Protein AF-A0A7J6KJ19-F1 (afdb_monomer_lite)

Sequence (156 aa):
KGEDFQDKMDRCRTTCNDSPPVEGGPFIGSKDPRSFAEFSQLVRQHNMYLYGDAVTRYFFLLRNLSDSVHNSTIFGLQYGDAEDTPLMTSVSDFQNQLDKVWGYLSNEFAKSSGLFDHYKAIRQLRLVPDGDFDVHLSRFTTLIRAVQREKGSIDD

Organism: Perkinsus chesapeaki (NCBI:txid330153)

Foldseek 3Di:
DQVVQVVVLVVLLVVLLPDDAFPPAAQALDLALVSVVVNVVRLCPDPQCVVPQLSNSQSNNLRSHDPVLNVVLVCCVCPVPPDDPDDDRDSVSSNVVSVSSVVVSCVRRNPDLVLVVLVVQLVVQDDDVVRDPVVSVVSNVVSVVVNVVSVVVVVD

pLDDT: mean 82.85, std 13.32, range [37.19, 96.75]

Structure (mmCIF, N/CA/C/O backbone):
data_AF-A0A7J6KJ19-F1
#
_entry.id   AF-A0A7J6KJ19-F1
#
loop_
_atom_site.group_PDB
_atom_site.id
_atom_site.type_symbol
_atom_site.label_atom_id
_atom_site.label_alt_id
_atom_site.label_comp_id
_atom_site.label_asym_id
_atom_site.label_entity_id
_atom_site.label_seq_id
_atom_site.pdbx_PDB_ins_code
_atom_site.Cartn_x
_atom_site.Cartn_y
_atom_site.Cartn_z
_atom_site.occupancy
_atom_site.B_iso_or_equiv
_atom_site.auth_seq_id
_atom_site.auth_comp_id
_atom_site.auth_asym_id
_atom_site.auth_atom_id
_atom_site.pdbx_PDB_model_num
ATOM 1 N N . LYS A 1 1 ? -22.021 6.212 23.571 1.00 49.34 1 LYS A N 1
ATOM 2 C CA . LYS A 1 1 ? -21.717 6.433 22.130 1.00 49.34 1 LYS A CA 1
ATOM 3 C C . LYS A 1 1 ? -20.276 6.057 21.751 1.00 49.34 1 LYS A C 1
ATOM 5 O O . LYS A 1 1 ? -20.085 5.739 20.592 1.00 49.34 1 LYS A O 1
ATOM 10 N N . GLY A 1 2 ? -19.298 6.058 22.674 1.00 54.72 2 GLY A N 1
ATOM 11 C CA . GLY A 1 2 ? -17.926 5.586 22.395 1.00 54.72 2 GLY A CA 1
ATOM 12 C C . GLY A 1 2 ? -17.739 4.059 22.419 1.00 54.72 2 GLY A C 1
ATOM 13 O O . GLY A 1 2 ? -16.951 3.546 21.636 1.00 54.72 2 GLY A O 1
ATOM 14 N N . GLU A 1 3 ? -18.505 3.334 23.243 1.00 59.62 3 GLU A N 1
ATOM 15 C CA . GLU A 1 3 ? -18.418 1.861 23.359 1.00 59.62 3 GLU A CA 1
ATOM 16 C C . GLU A 1 3 ? -18.731 1.142 22.032 1.00 59.62 3 GLU A C 1
ATOM 18 O O . GLU A 1 3 ? -17.993 0.258 21.622 1.00 59.62 3 GLU A O 1
ATOM 23 N N . ASP A 1 4 ? -19.731 1.613 21.280 1.00 82.00 4 ASP A N 1
ATOM 24 C CA . ASP A 1 4 ? -20.141 1.013 19.998 1.00 82.00 4 ASP A CA 1
ATOM 25 C C . ASP A 1 4 ? -19.051 1.092 18.906 1.00 82.00 4 ASP A C 1
ATOM 27 O O . ASP A 1 4 ? -18.878 0.176 18.096 1.00 82.00 4 ASP A O 1
ATOM 31 N N . PHE A 1 5 ? -18.260 2.173 18.897 1.00 87.25 5 PHE A N 1
ATOM 32 C CA . PHE A 1 5 ? -17.170 2.325 17.933 1.00 87.25 5 PHE A CA 1
ATOM 33 C C . PHE A 1 5 ? -15.913 1.560 18.357 1.00 87.25 5 PHE A C 1
ATOM 35 O O . PHE A 1 5 ? -15.258 0.955 17.507 1.00 87.25 5 PHE A O 1
ATOM 42 N N . GLN A 1 6 ? -15.605 1.533 19.656 1.00 88.62 6 GLN A N 1
ATOM 43 C CA . GLN A 1 6 ? -14.514 0.719 20.191 1.00 88.62 6 GLN A CA 1
ATOM 44 C C . GLN A 1 6 ? -14.740 -0.767 19.888 1.00 88.62 6 GLN A C 1
ATOM 46 O O . GLN A 1 6 ? -13.870 -1.409 19.300 1.00 88.62 6 GLN A O 1
ATOM 51 N N . ASP A 1 7 ? -15.953 -1.270 20.128 1.00 90.44 7 ASP A N 1
ATOM 52 C CA . ASP A 1 7 ? -16.319 -2.648 19.803 1.00 90.44 7 ASP A CA 1
ATOM 53 C C . ASP A 1 7 ? -16.176 -2.943 18.304 1.00 90.44 7 ASP A C 1
ATOM 55 O O . ASP A 1 7 ? -15.755 -4.029 17.899 1.00 90.44 7 ASP A O 1
ATOM 59 N N . LYS A 1 8 ? -16.512 -1.975 17.441 1.00 89.50 8 LYS A N 1
ATOM 60 C CA . LYS A 1 8 ? -16.288 -2.102 15.997 1.00 89.50 8 LYS A CA 1
ATOM 61 C C . LYS A 1 8 ? -14.801 -2.218 15.666 1.00 89.50 8 LYS A C 1
ATOM 63 O O . LYS A 1 8 ? -14.444 -3.080 14.861 1.00 89.50 8 LYS A O 1
ATOM 68 N N . MET A 1 9 ? -13.954 -1.371 16.247 1.00 92.00 9 MET A N 1
ATOM 69 C CA . MET A 1 9 ? -12.508 -1.422 16.022 1.00 92.00 9 MET A CA 1
ATOM 70 C C . MET A 1 9 ? -11.927 -2.768 16.448 1.00 92.00 9 MET A C 1
ATOM 72 O O . MET A 1 9 ? -11.163 -3.364 15.689 1.00 92.00 9 MET A O 1
ATOM 76 N N . ASP A 1 10 ? -12.331 -3.269 17.613 1.00 92.19 10 ASP A N 1
ATOM 77 C CA . ASP A 1 10 ? -11.837 -4.536 18.146 1.00 92.19 10 ASP A CA 1
ATOM 78 C C . ASP A 1 10 ? -12.293 -5.719 17.283 1.00 92.19 10 ASP A C 1
ATOM 80 O O . ASP A 1 10 ? -11.474 -6.563 16.916 1.00 92.19 10 ASP A O 1
ATOM 84 N N . ARG A 1 11 ? -13.553 -5.729 16.819 1.00 92.56 11 ARG A N 1
ATOM 85 C CA . ARG A 1 11 ? -14.033 -6.732 15.849 1.00 92.56 11 ARG A CA 1
ATOM 86 C C . ARG A 1 11 ? -13.250 -6.704 14.538 1.00 92.56 11 ARG A C 1
ATOM 88 O O . ARG A 1 11 ? -12.879 -7.765 14.035 1.00 92.56 11 ARG A O 1
ATOM 95 N N . CYS A 1 12 ? -12.996 -5.518 13.981 1.00 93.38 12 CYS A N 1
ATOM 96 C CA . CYS A 1 12 ? -12.225 -5.386 12.740 1.00 93.38 12 CYS A CA 1
ATOM 97 C C . CYS A 1 12 ? -10.792 -5.888 12.936 1.00 93.38 12 CYS A C 1
ATOM 99 O O . CYS A 1 12 ? -10.285 -6.632 12.103 1.00 93.38 12 CYS A O 1
ATOM 101 N N . ARG A 1 13 ? -10.158 -5.537 14.059 1.00 93.44 13 ARG A N 1
ATOM 102 C CA . ARG A 1 13 ? -8.801 -5.972 14.394 1.00 93.44 13 ARG A CA 1
ATOM 103 C C . ARG A 1 13 ? -8.703 -7.490 14.515 1.00 93.44 13 ARG A C 1
ATOM 105 O O . ARG A 1 13 ? -7.820 -8.078 13.899 1.00 93.44 13 ARG A O 1
ATOM 112 N N . THR A 1 14 ? -9.617 -8.118 15.253 1.00 94.88 14 THR A N 1
ATOM 113 C CA . THR A 1 14 ? -9.666 -9.581 15.389 1.00 94.88 14 THR A CA 1
ATOM 114 C C . THR A 1 14 ? -9.878 -10.248 14.035 1.00 94.88 14 THR A C 1
ATOM 116 O O . THR A 1 14 ? -9.085 -11.095 13.642 1.00 94.88 14 THR A O 1
ATOM 119 N N . THR A 1 15 ? -10.863 -9.781 13.260 1.00 94.06 15 THR A N 1
ATOM 120 C CA . THR A 1 15 ? -11.144 -10.320 11.918 1.00 94.06 15 THR A CA 1
ATOM 121 C C . THR A 1 15 ? -9.921 -10.224 11.001 1.00 94.06 15 THR A C 1
ATOM 123 O O . THR A 1 15 ? -9.592 -11.177 10.298 1.00 94.06 15 THR A O 1
ATOM 126 N N . CYS A 1 16 ? -9.206 -9.095 11.027 1.00 93.56 16 CYS A N 1
ATOM 127 C CA . CYS A 1 16 ? -7.998 -8.919 10.227 1.00 93.56 16 CYS A CA 1
ATOM 128 C C . CYS A 1 16 ? -6.842 -9.818 10.684 1.00 93.56 16 CYS A C 1
ATOM 130 O O . CYS A 1 16 ? -6.080 -10.285 9.840 1.00 93.56 16 CYS A O 1
ATOM 132 N N . ASN A 1 17 ? -6.708 -10.074 11.987 1.00 90.81 17 ASN A N 1
ATOM 133 C CA . ASN A 1 17 ? -5.675 -10.956 12.533 1.00 90.81 17 ASN A CA 1
ATOM 134 C C . ASN A 1 17 ? -5.915 -12.434 12.195 1.00 90.81 17 ASN A C 1
ATOM 136 O O . ASN A 1 17 ? -4.940 -13.150 11.941 1.00 90.81 17 ASN A O 1
ATOM 140 N N . ASP A 1 18 ? -7.183 -12.851 12.165 1.00 92.69 18 ASP A N 1
ATOM 141 C CA . ASP A 1 18 ? -7.613 -14.220 11.853 1.00 92.69 18 ASP A CA 1
ATOM 142 C C . ASP A 1 18 ? -7.634 -14.508 10.343 1.00 92.69 18 ASP A C 1
ATOM 144 O O . ASP A 1 18 ? -7.607 -15.665 9.919 1.00 92.69 18 ASP A O 1
ATOM 148 N N . SER A 1 19 ? -7.667 -13.465 9.511 1.00 89.19 19 SER A N 1
ATOM 149 C CA . SER A 1 19 ? -7.555 -13.604 8.061 1.00 89.19 19 SER A CA 1
ATOM 150 C C . SER A 1 19 ? -6.185 -14.149 7.654 1.00 89.19 19 SER A C 1
ATOM 152 O O . SER A 1 19 ? -5.165 -13.748 8.229 1.00 89.19 19 SER A O 1
ATOM 154 N N . PRO A 1 20 ? -6.117 -14.971 6.588 1.00 89.00 20 PRO A N 1
ATOM 155 C CA . PRO A 1 20 ? -4.843 -15.267 5.953 1.00 89.00 20 PRO A CA 1
ATOM 156 C C . PRO A 1 20 ? -4.157 -13.966 5.502 1.00 89.00 20 PRO A C 1
ATOM 158 O O . PRO A 1 20 ? -4.847 -13.008 5.119 1.00 89.00 20 PRO A O 1
ATOM 161 N N . PRO A 1 21 ? -2.814 -13.914 5.554 1.00 88.69 21 PRO A N 1
ATOM 162 C CA . PRO A 1 21 ? -2.070 -12.815 4.963 1.00 88.69 21 PRO A CA 1
ATOM 163 C C . PRO A 1 21 ? -2.258 -12.811 3.443 1.00 88.69 21 PRO A C 1
ATOM 165 O O . PRO A 1 21 ? -2.667 -13.810 2.843 1.00 88.69 21 PRO A O 1
ATOM 168 N N . VAL A 1 22 ? -1.922 -11.687 2.815 1.00 92.44 22 VAL A N 1
ATOM 169 C CA . VAL A 1 22 ? -1.811 -11.623 1.356 1.00 92.44 22 VAL A CA 1
ATOM 170 C C . VAL A 1 22 ? -0.786 -12.639 0.846 1.00 92.44 22 VAL A C 1
ATOM 172 O O . VAL A 1 22 ? 0.104 -13.081 1.579 1.00 92.44 22 VAL A O 1
ATOM 175 N N . GLU A 1 23 ? -0.923 -13.021 -0.422 1.00 89.56 23 GLU A N 1
ATOM 176 C CA . GLU A 1 23 ? 0.029 -13.912 -1.085 1.00 89.56 23 GLU A CA 1
ATOM 177 C C . GLU A 1 23 ? 1.470 -13.391 -0.925 1.00 89.56 23 GLU A C 1
ATOM 179 O O . GLU A 1 23 ? 1.713 -12.187 -0.943 1.00 89.56 23 GLU A O 1
ATOM 184 N N . GLY A 1 24 ? 2.429 -14.288 -0.687 1.00 84.88 24 GLY A N 1
ATOM 185 C CA . GLY A 1 24 ? 3.815 -13.904 -0.384 1.00 84.88 24 GLY A CA 1
ATOM 186 C C . GLY A 1 24 ? 4.073 -13.473 1.068 1.00 84.88 24 GLY A C 1
ATOM 187 O O . GLY A 1 24 ? 5.233 -13.339 1.454 1.00 84.88 24 GLY A O 1
ATOM 188 N N . GLY A 1 25 ? 3.033 -13.346 1.899 1.00 90.06 25 GLY A N 1
ATOM 189 C CA . GLY A 1 25 ? 3.154 -13.039 3.324 1.00 90.06 25 GLY A CA 1
ATOM 190 C C . GLY A 1 25 ? 3.359 -11.547 3.627 1.00 90.06 25 GLY A C 1
ATOM 191 O O . GLY A 1 25 ? 3.155 -10.695 2.762 1.00 90.06 25 GLY A O 1
ATOM 192 N N . PRO A 1 26 ? 3.724 -11.203 4.878 1.00 92.31 26 PRO A N 1
ATOM 193 C CA . PRO A 1 26 ? 3.901 -9.815 5.287 1.00 92.31 26 PRO A CA 1
ATOM 194 C C . PRO A 1 26 ? 5.024 -9.108 4.520 1.00 92.31 26 PRO A C 1
ATOM 196 O O . PRO A 1 26 ? 6.093 -9.673 4.289 1.00 92.31 26 PRO A O 1
ATOM 199 N N . PHE A 1 27 ? 4.824 -7.833 4.192 1.00 94.38 27 PHE A N 1
ATOM 200 C CA . PHE A 1 27 ? 5.834 -7.020 3.530 1.00 94.38 27 PHE A CA 1
ATOM 201 C C . PHE A 1 27 ? 7.017 -6.731 4.456 1.00 94.38 27 PHE A C 1
ATOM 203 O O . PHE A 1 27 ? 6.885 -6.122 5.523 1.00 94.38 27 PHE A O 1
ATOM 210 N N . ILE A 1 28 ? 8.202 -7.147 4.017 1.00 90.75 28 ILE A N 1
ATOM 211 C CA . ILE A 1 28 ? 9.444 -7.065 4.795 1.00 90.75 28 ILE A CA 1
ATOM 212 C C . ILE A 1 28 ? 10.224 -5.758 4.601 1.00 90.75 28 ILE A C 1
ATOM 214 O O . ILE A 1 28 ? 11.304 -5.617 5.163 1.00 90.75 28 ILE A O 1
ATOM 218 N N . GLY A 1 29 ? 9.718 -4.805 3.808 1.00 83.12 29 GLY A N 1
ATOM 219 C CA . GLY A 1 29 ? 10.405 -3.521 3.614 1.00 83.12 29 GLY A CA 1
ATOM 220 C C . GLY A 1 29 ? 11.609 -3.632 2.685 1.00 83.12 29 GLY A C 1
ATOM 221 O O . GLY A 1 29 ? 12.651 -3.026 2.931 1.00 83.12 29 GLY A O 1
ATOM 222 N N . SER A 1 30 ? 11.488 -4.447 1.633 1.00 77.38 30 SER A N 1
ATOM 223 C CA . SER A 1 30 ? 12.536 -4.574 0.621 1.00 77.38 30 SER A CA 1
ATOM 224 C C . SER A 1 30 ? 12.855 -3.210 0.008 1.00 77.38 30 SER A C 1
ATOM 226 O O . SER A 1 30 ? 11.953 -2.436 -0.306 1.00 77.38 30 SER A O 1
ATOM 228 N N . LYS A 1 31 ? 14.145 -2.945 -0.229 1.00 70.44 31 LYS A N 1
ATOM 229 C CA . LYS A 1 31 ? 14.600 -1.774 -1.000 1.00 70.44 31 LYS A CA 1
ATOM 230 C C . LYS A 1 31 ? 14.268 -1.880 -2.491 1.00 70.44 31 LYS A C 1
ATOM 232 O O . LYS A 1 31 ? 14.564 -0.958 -3.239 1.00 70.44 31 LYS A O 1
ATOM 237 N N . ASP A 1 32 ? 13.712 -3.009 -2.928 1.00 75.44 32 ASP A N 1
ATOM 238 C CA . ASP A 1 32 ? 13.212 -3.195 -4.283 1.00 75.44 32 ASP A CA 1
ATOM 239 C C . ASP A 1 32 ? 11.814 -2.569 -4.434 1.00 75.44 32 ASP A C 1
ATOM 241 O O . ASP A 1 32 ? 10.846 -3.119 -3.893 1.00 75.44 32 ASP A O 1
ATOM 245 N N . PRO A 1 33 ? 11.658 -1.493 -5.231 1.00 73.06 33 PRO A N 1
ATOM 246 C CA . PRO A 1 33 ? 10.361 -0.850 -5.438 1.00 73.06 33 PRO A CA 1
ATOM 247 C C . PRO A 1 33 ? 9.309 -1.790 -6.044 1.00 73.06 33 PRO A C 1
ATOM 249 O O . PRO A 1 33 ? 8.107 -1.585 -5.868 1.00 73.06 33 PRO A O 1
ATOM 252 N N . ARG A 1 34 ? 9.740 -2.860 -6.732 1.00 73.44 34 ARG A N 1
ATOM 253 C CA . ARG A 1 34 ? 8.844 -3.888 -7.286 1.00 73.44 34 ARG A CA 1
ATOM 254 C C . AR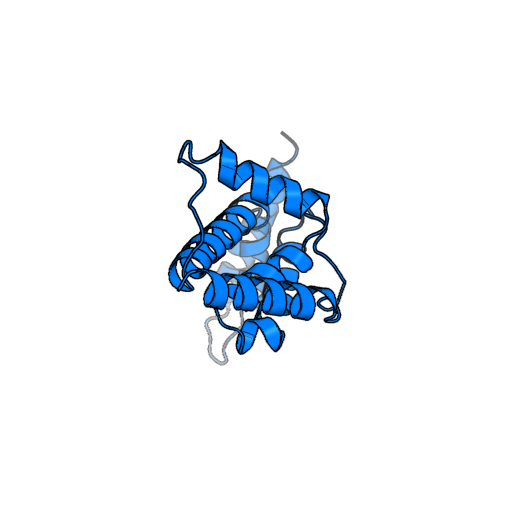G A 1 34 ? 8.140 -4.669 -6.190 1.00 73.44 34 ARG A C 1
ATOM 256 O O . ARG A 1 34 ? 6.953 -4.943 -6.318 1.00 73.44 34 ARG A O 1
ATOM 263 N N . SER A 1 35 ? 8.859 -4.981 -5.115 1.00 84.94 35 SER A N 1
ATOM 264 C CA . SER A 1 35 ? 8.309 -5.719 -3.980 1.00 84.94 35 SER A CA 1
ATOM 265 C C . SER A 1 35 ? 7.203 -4.914 -3.300 1.00 84.94 35 SER A C 1
ATOM 267 O O . SER A 1 35 ? 6.163 -5.472 -2.957 1.00 84.94 35 SER A O 1
ATOM 269 N N . PHE A 1 36 ? 7.370 -3.591 -3.188 1.00 88.94 36 PHE A N 1
ATOM 270 C CA . PHE A 1 36 ? 6.322 -2.727 -2.654 1.00 88.94 36 PHE A CA 1
ATOM 271 C C . PHE A 1 36 ? 5.129 -2.574 -3.609 1.00 88.94 36 PHE A C 1
ATOM 273 O O . PHE A 1 36 ? 3.981 -2.576 -3.163 1.00 88.94 36 PHE A O 1
ATOM 280 N N . ALA A 1 37 ? 5.371 -2.471 -4.919 1.00 86.44 37 ALA A N 1
ATOM 281 C CA . ALA A 1 37 ? 4.301 -2.390 -5.914 1.00 86.44 37 ALA A CA 1
ATOM 282 C C . ALA A 1 37 ? 3.448 -3.671 -5.956 1.00 86.44 37 ALA A C 1
ATOM 284 O O . ALA A 1 37 ? 2.218 -3.593 -5.971 1.00 86.44 37 ALA A O 1
ATOM 285 N N . GLU A 1 38 ? 4.093 -4.837 -5.932 1.00 89.94 38 GLU A N 1
ATOM 286 C CA . GLU A 1 38 ? 3.433 -6.143 -5.882 1.00 89.94 38 GLU A CA 1
ATOM 287 C C . GLU A 1 38 ? 2.629 -6.305 -4.591 1.00 89.94 38 GLU A C 1
ATOM 289 O O . GLU A 1 38 ? 1.426 -6.559 -4.645 1.00 89.94 38 GLU A O 1
ATOM 294 N N . PHE A 1 39 ? 3.247 -6.030 -3.440 1.00 94.25 39 PHE A N 1
ATOM 295 C CA . PHE A 1 39 ? 2.557 -6.005 -2.152 1.00 94.25 39 PHE A CA 1
ATOM 296 C C . PHE A 1 39 ? 1.324 -5.089 -2.172 1.00 94.25 39 PHE A C 1
ATOM 298 O O . PHE A 1 39 ? 0.230 -5.493 -1.776 1.00 94.25 39 PHE A O 1
ATOM 305 N N . SER A 1 40 ? 1.479 -3.863 -2.679 1.00 92.94 40 SER A N 1
ATOM 306 C CA . SER A 1 40 ? 0.395 -2.881 -2.751 1.00 92.94 40 SER A CA 1
ATOM 307 C C . SER A 1 40 ? -0.775 -3.383 -3.593 1.00 92.94 40 SER A C 1
ATOM 309 O O . SER A 1 40 ? -1.935 -3.168 -3.235 1.00 92.94 40 SER A O 1
ATOM 311 N N . GLN A 1 41 ? -0.485 -4.056 -4.709 1.00 93.50 41 GLN A N 1
ATOM 312 C CA . GLN A 1 41 ? -1.503 -4.665 -5.557 1.00 93.50 41 GLN A CA 1
ATOM 313 C C . GLN A 1 41 ? -2.216 -5.812 -4.829 1.00 93.50 41 GLN A C 1
ATOM 315 O O . GLN A 1 41 ? -3.447 -5.839 -4.818 1.00 93.50 41 GLN A O 1
ATOM 320 N N . LEU A 1 42 ? -1.464 -6.713 -4.193 1.00 94.56 42 LEU A N 1
ATOM 321 C CA . LEU A 1 42 ? -2.009 -7.863 -3.471 1.00 94.56 42 LEU A CA 1
ATOM 322 C C . LEU A 1 42 ? -2.917 -7.434 -2.313 1.00 94.56 42 LEU A C 1
ATOM 324 O O . LEU 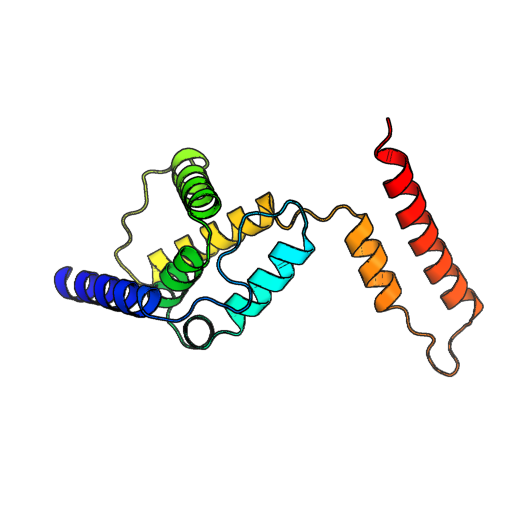A 1 42 ? -4.029 -7.945 -2.177 1.00 94.56 42 LEU A O 1
ATOM 328 N N . VAL A 1 43 ? -2.507 -6.427 -1.536 1.00 95.94 43 VAL A N 1
ATOM 329 C CA . VAL A 1 43 ? -3.349 -5.841 -0.482 1.00 95.94 43 VAL A CA 1
ATOM 330 C C . VAL A 1 43 ? -4.635 -5.273 -1.069 1.00 95.94 43 VAL A C 1
ATOM 332 O O . VAL A 1 43 ? -5.714 -5.595 -0.579 1.00 95.94 43 VAL A O 1
ATOM 335 N N . ARG A 1 44 ? -4.552 -4.467 -2.135 1.00 93.81 44 ARG A N 1
ATOM 336 C CA . ARG A 1 44 ? -5.721 -3.785 -2.720 1.00 93.81 44 ARG A CA 1
ATOM 337 C C . ARG A 1 44 ? -6.709 -4.728 -3.409 1.00 93.81 44 ARG A C 1
ATOM 339 O O . ARG A 1 44 ? -7.878 -4.372 -3.532 1.00 93.81 44 ARG A O 1
ATOM 346 N N . GLN A 1 45 ? -6.255 -5.898 -3.852 1.00 93.81 45 GLN A N 1
ATOM 347 C CA . GLN A 1 45 ? -7.093 -6.920 -4.485 1.00 93.81 45 GLN A CA 1
ATOM 348 C C . GLN A 1 45 ? -7.744 -7.873 -3.475 1.00 93.81 45 GLN A C 1
ATOM 350 O O . GLN A 1 45 ? -8.702 -8.561 -3.821 1.00 93.81 45 GLN A O 1
ATOM 355 N N . HIS A 1 46 ? -7.273 -7.903 -2.227 1.00 94.81 46 HIS A N 1
ATOM 356 C CA . HIS A 1 46 ? -7.847 -8.764 -1.201 1.00 94.81 46 HIS A CA 1
ATOM 357 C C . HIS A 1 46 ? -9.255 -8.303 -0.792 1.00 94.81 46 HIS A C 1
ATOM 359 O O . HIS A 1 46 ? -9.492 -7.113 -0.578 1.00 94.81 46 HIS A O 1
ATOM 365 N N . ASN A 1 47 ? -10.183 -9.248 -0.598 1.00 93.69 47 ASN A N 1
ATOM 366 C CA . ASN A 1 47 ? -11.592 -8.957 -0.291 1.00 93.69 47 ASN A CA 1
ATOM 367 C C . ASN A 1 47 ? -11.769 -8.050 0.936 1.00 93.69 47 ASN A C 1
ATOM 369 O O . ASN A 1 47 ? -12.608 -7.149 0.914 1.00 93.69 47 ASN A O 1
ATOM 373 N N . MET A 1 48 ? -10.960 -8.247 1.985 1.00 93.19 48 MET A N 1
ATOM 374 C CA . MET A 1 48 ? -11.026 -7.398 3.182 1.00 93.19 48 MET A CA 1
ATOM 375 C C . MET A 1 48 ? -10.624 -5.950 2.910 1.00 93.19 48 MET A C 1
ATOM 377 O O . MET A 1 48 ? -11.148 -5.046 3.550 1.00 93.19 48 MET A O 1
ATOM 381 N N . TYR A 1 49 ? -9.732 -5.709 1.949 1.00 94.94 49 TYR A N 1
ATOM 382 C CA . TYR A 1 49 ? -9.381 -4.351 1.558 1.00 94.94 49 TYR A CA 1
ATOM 383 C C . TYR A 1 49 ? -10.406 -3.774 0.574 1.00 94.94 49 TYR A C 1
ATOM 385 O O . TYR A 1 49 ? -10.850 -2.638 0.732 1.00 94.94 49 TYR A O 1
ATOM 393 N N . LEU A 1 50 ? -10.814 -4.560 -0.427 1.00 93.00 50 LEU A N 1
ATOM 394 C CA . LEU A 1 50 ? -11.716 -4.124 -1.491 1.00 93.00 50 LEU A CA 1
ATOM 395 C C . LEU A 1 50 ? -13.090 -3.713 -0.938 1.00 93.00 50 LEU A C 1
ATOM 397 O O . LEU A 1 50 ? -13.571 -2.614 -1.224 1.00 93.00 50 LEU A O 1
ATOM 401 N N . TYR A 1 51 ? -13.680 -4.561 -0.093 1.00 92.81 51 TYR A N 1
ATOM 402 C CA . TYR A 1 51 ? -15.033 -4.373 0.440 1.00 92.81 51 TYR A CA 1
ATOM 403 C C . TYR A 1 51 ? -15.069 -3.842 1.878 1.00 92.81 51 TYR A C 1
ATOM 405 O O . TYR A 1 51 ? -16.129 -3.424 2.340 1.00 92.81 51 TYR A O 1
ATOM 413 N N . GLY A 1 52 ? -13.936 -3.848 2.586 1.00 93.56 52 GLY A N 1
ATOM 414 C CA . GLY A 1 52 ? -13.847 -3.312 3.942 1.00 93.56 52 GLY A CA 1
ATOM 415 C C . GLY A 1 52 ? -14.000 -1.795 3.979 1.00 93.56 52 GLY A C 1
ATOM 416 O O . GLY A 1 52 ? -13.659 -1.089 3.028 1.00 93.56 52 GLY A O 1
ATOM 417 N N . ASP A 1 53 ? -14.491 -1.281 5.101 1.00 95.06 53 ASP A N 1
ATOM 418 C CA . ASP A 1 53 ? -14.445 0.150 5.386 1.00 95.06 53 ASP A CA 1
ATOM 419 C C . ASP A 1 53 ? -13.026 0.597 5.782 1.00 95.06 53 A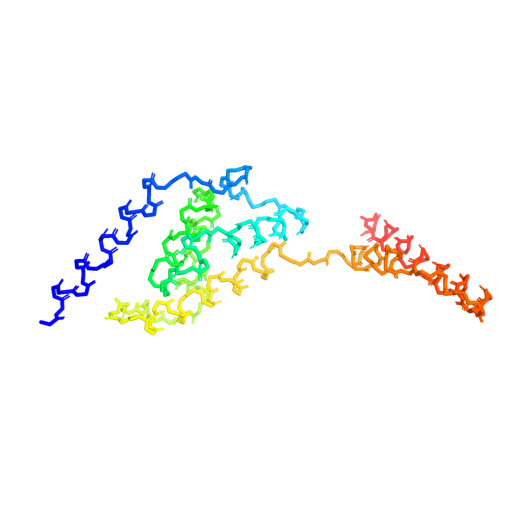SP A C 1
ATOM 421 O O . ASP A 1 53 ? -12.098 -0.210 5.864 1.00 95.06 53 ASP A O 1
ATOM 425 N N . ALA A 1 54 ? -12.833 1.895 6.028 1.00 95.12 54 ALA A N 1
ATOM 426 C CA . ALA A 1 54 ? -11.514 2.435 6.364 1.00 95.12 54 ALA A CA 1
ATOM 427 C C . ALA A 1 54 ? -10.892 1.783 7.613 1.00 95.12 54 ALA A C 1
ATOM 429 O O . ALA A 1 54 ? -9.685 1.554 7.641 1.00 95.12 54 ALA A O 1
ATOM 430 N N . VAL A 1 55 ? -11.709 1.418 8.610 1.00 94.94 55 VAL A N 1
ATOM 431 C CA . VAL A 1 55 ? -11.251 0.723 9.825 1.00 94.94 55 VAL A CA 1
ATOM 432 C C . VAL A 1 55 ? -10.685 -0.651 9.468 1.00 94.94 55 VAL A C 1
ATOM 434 O O . VAL A 1 55 ? -9.566 -0.992 9.853 1.00 94.94 55 VAL A O 1
ATOM 437 N N . THR A 1 56 ? -11.432 -1.421 8.676 1.00 95.81 56 THR A N 1
ATOM 438 C CA . THR A 1 56 ? -11.017 -2.751 8.210 1.00 95.81 56 THR A CA 1
ATOM 439 C C . THR A 1 56 ? -9.754 -2.667 7.353 1.00 95.81 56 THR A C 1
ATOM 441 O O . THR A 1 56 ? -8.784 -3.381 7.603 1.00 95.81 56 THR A O 1
ATOM 444 N N . ARG A 1 57 ? -9.731 -1.752 6.373 1.00 96.62 57 ARG A N 1
ATOM 445 C CA . ARG A 1 57 ? -8.592 -1.529 5.466 1.00 96.62 57 ARG A CA 1
ATOM 446 C C . ARG A 1 57 ? -7.320 -1.153 6.216 1.00 96.62 57 ARG A C 1
ATOM 448 O O . ARG A 1 57 ? -6.256 -1.667 5.884 1.00 96.62 57 ARG A O 1
ATOM 455 N N . TYR A 1 58 ? -7.438 -0.294 7.226 1.00 95.56 58 TYR A N 1
ATOM 456 C CA . TYR A 1 58 ? -6.327 0.119 8.076 1.00 95.56 58 TYR A CA 1
ATOM 457 C C . TYR A 1 58 ? -5.716 -1.062 8.830 1.00 95.56 58 TYR A C 1
ATOM 459 O O . TYR A 1 58 ? -4.527 -1.337 8.668 1.00 95.56 58 TYR A O 1
ATOM 467 N N . PHE A 1 59 ? -6.520 -1.813 9.590 1.00 95.31 59 PHE A N 1
ATOM 468 C CA . PHE A 1 59 ? -6.001 -2.968 10.328 1.00 95.31 59 PHE A CA 1
ATOM 469 C C . PHE A 1 59 ? -5.476 -4.060 9.396 1.00 95.31 59 PHE A C 1
ATOM 471 O O . PHE A 1 59 ? -4.456 -4.676 9.696 1.00 95.31 59 PHE A O 1
ATOM 478 N N . PHE A 1 60 ? -6.129 -4.278 8.252 1.00 96.75 60 PHE A N 1
ATOM 479 C CA . PHE A 1 60 ? -5.661 -5.256 7.279 1.00 96.75 60 PHE A CA 1
ATOM 480 C C . PHE A 1 60 ? -4.310 -4.870 6.674 1.00 96.75 60 PHE A C 1
ATOM 482 O O . PHE A 1 60 ? -3.427 -5.719 6.582 1.00 96.75 60 PHE A O 1
ATOM 489 N N . LEU A 1 61 ? -4.117 -3.603 6.294 1.00 96.19 61 LEU A N 1
ATOM 490 C CA . LEU A 1 61 ? -2.834 -3.132 5.777 1.00 96.19 61 LEU A CA 1
ATOM 491 C C . LEU A 1 61 ? -1.724 -3.336 6.809 1.00 96.19 61 LEU A C 1
ATOM 493 O O . LEU A 1 61 ? -0.720 -3.962 6.485 1.00 96.19 61 LEU A O 1
ATOM 497 N N . LEU A 1 62 ? -1.925 -2.872 8.048 1.00 94.19 62 LEU A N 1
ATOM 498 C CA . LEU A 1 62 ? -0.913 -2.981 9.103 1.00 94.19 62 LEU A CA 1
ATOM 499 C C . LEU A 1 62 ? -0.567 -4.433 9.443 1.00 94.19 62 LEU A C 1
ATOM 501 O O . LEU A 1 62 ? 0.605 -4.755 9.611 1.00 94.19 62 LEU A O 1
ATOM 505 N N . ARG A 1 63 ? -1.563 -5.326 9.479 1.00 93.88 63 ARG A N 1
ATOM 506 C CA . ARG A 1 63 ? -1.357 -6.767 9.692 1.00 93.88 63 ARG A CA 1
ATOM 507 C C . ARG A 1 63 ? -0.466 -7.404 8.624 1.00 93.88 63 ARG A C 1
ATOM 509 O O . ARG A 1 63 ? 0.232 -8.371 8.913 1.00 93.88 63 ARG A O 1
ATOM 516 N N . ASN A 1 64 ? -0.504 -6.893 7.396 1.00 96.31 64 ASN A N 1
ATOM 517 C CA . ASN A 1 64 ? 0.310 -7.405 6.297 1.00 96.31 64 ASN A CA 1
ATOM 518 C C . ASN A 1 64 ? 1.675 -6.709 6.186 1.00 96.31 64 ASN A C 1
ATOM 520 O O . ASN A 1 64 ? 2.378 -6.906 5.199 1.00 96.31 64 ASN A O 1
ATOM 524 N N . LEU A 1 65 ? 2.083 -5.928 7.184 1.00 95.12 65 LEU A N 1
ATOM 525 C CA . LEU A 1 65 ? 3.454 -5.450 7.323 1.00 95.12 65 LEU A CA 1
ATOM 526 C C . LEU A 1 65 ? 4.214 -6.380 8.273 1.00 95.12 65 LEU A C 1
ATOM 528 O O . LEU A 1 65 ? 3.660 -6.881 9.248 1.00 95.12 65 LEU A O 1
ATOM 532 N N . SER A 1 66 ? 5.499 -6.605 8.006 1.00 93.50 66 SER A N 1
ATOM 533 C CA . SER A 1 66 ? 6.387 -7.202 9.009 1.00 93.50 66 SER A CA 1
ATOM 534 C C . SER A 1 66 ? 6.493 -6.294 10.238 1.00 93.50 66 SER A C 1
ATOM 536 O O . SER A 1 66 ? 6.361 -5.076 10.114 1.00 93.50 66 SER A O 1
ATOM 538 N N . ASP A 1 67 ? 6.809 -6.858 11.406 1.00 89.94 67 ASP A N 1
ATOM 539 C CA . ASP A 1 67 ? 6.935 -6.086 12.652 1.00 89.94 67 ASP A CA 1
ATOM 540 C C . ASP A 1 67 ? 7.899 -4.900 12.512 1.00 89.94 67 ASP A C 1
ATOM 542 O O . ASP A 1 67 ? 7.635 -3.811 13.017 1.00 89.94 67 ASP A O 1
ATOM 546 N N . SER A 1 68 ? 8.998 -5.080 11.771 1.00 88.12 68 SER A N 1
ATOM 547 C CA . SER A 1 68 ? 9.962 -4.008 11.508 1.00 88.12 68 SER A CA 1
ATOM 548 C C . SER A 1 68 ? 9.347 -2.863 10.698 1.00 88.12 68 SER A C 1
ATOM 550 O O . SER A 1 68 ? 9.459 -1.704 11.102 1.00 88.12 68 SER A O 1
ATOM 552 N N . VAL A 1 69 ? 8.662 -3.169 9.592 1.00 90.12 69 VAL A N 1
ATOM 553 C CA . VAL A 1 69 ? 8.026 -2.151 8.740 1.00 90.12 69 VAL A CA 1
ATOM 554 C C . VAL A 1 69 ? 6.848 -1.500 9.452 1.00 90.12 69 VAL A C 1
ATOM 556 O O . VAL A 1 69 ? 6.684 -0.284 9.370 1.00 90.12 69 VAL A O 1
ATOM 559 N N . HIS A 1 70 ? 6.052 -2.283 10.178 1.00 90.88 70 HIS A N 1
ATOM 560 C CA . HIS A 1 70 ? 4.946 -1.789 10.986 1.00 90.88 70 HIS A CA 1
ATOM 561 C C . HIS A 1 70 ? 5.445 -0.774 12.017 1.00 90.88 70 HIS A C 1
ATOM 563 O O . HIS A 1 70 ? 4.996 0.371 12.007 1.00 90.88 70 HIS A O 1
ATOM 569 N N . ASN A 1 71 ? 6.429 -1.151 12.838 1.00 84.94 71 ASN A N 1
ATOM 570 C CA . ASN A 1 71 ? 6.987 -0.269 13.861 1.00 84.94 71 ASN A CA 1
ATOM 571 C C . ASN A 1 71 ? 7.615 0.988 13.248 1.00 84.94 71 ASN A C 1
ATOM 573 O O . ASN A 1 71 ? 7.377 2.081 13.754 1.00 84.94 71 ASN A O 1
ATOM 577 N N . SER A 1 72 ? 8.352 0.861 12.136 1.00 84.75 72 SER A N 1
ATOM 578 C CA . SER A 1 72 ? 8.912 2.018 11.418 1.00 84.75 72 SER A CA 1
ATOM 579 C C . SER A 1 72 ? 7.823 2.958 10.906 1.00 84.75 72 SER A C 1
ATOM 581 O O . SER A 1 72 ? 7.953 4.172 11.017 1.00 84.75 72 SER A O 1
ATOM 583 N N . THR A 1 73 ? 6.730 2.404 10.380 1.00 87.06 73 THR A N 1
ATOM 584 C CA . THR A 1 73 ? 5.600 3.177 9.853 1.00 87.06 73 THR A CA 1
ATOM 585 C C . THR A 1 73 ? 4.878 3.928 10.963 1.00 87.06 73 THR A C 1
ATOM 587 O O . THR A 1 73 ? 4.659 5.129 10.847 1.00 87.06 73 THR A O 1
ATOM 590 N N . ILE A 1 74 ? 4.544 3.253 12.066 1.00 84.81 74 ILE A N 1
ATOM 591 C CA . ILE A 1 74 ? 3.886 3.898 13.207 1.00 84.81 74 ILE A CA 1
ATOM 592 C C . ILE A 1 74 ? 4.795 4.960 13.826 1.00 84.81 74 ILE A C 1
ATOM 594 O O . ILE A 1 74 ? 4.343 6.078 14.063 1.00 84.81 74 ILE A O 1
ATOM 598 N N . PHE A 1 75 ? 6.080 4.650 14.019 1.00 80.62 75 PHE A N 1
ATOM 599 C CA . PHE A 1 75 ? 7.051 5.603 14.549 1.00 80.62 75 PHE A CA 1
ATOM 600 C C . PHE A 1 75 ? 7.213 6.822 13.630 1.00 80.62 75 PHE A C 1
ATOM 602 O O . PHE A 1 75 ? 7.147 7.958 14.093 1.00 80.62 75 PHE A O 1
ATOM 609 N N . GLY A 1 76 ? 7.365 6.604 12.321 1.00 75.88 76 GLY A N 1
ATOM 610 C CA . GLY A 1 76 ? 7.484 7.675 11.333 1.00 75.88 76 GLY A CA 1
ATOM 611 C C . GLY A 1 76 ? 6.265 8.597 11.308 1.00 75.88 76 GLY A C 1
ATOM 612 O O . GLY A 1 76 ? 6.422 9.809 11.208 1.00 75.88 76 GLY A O 1
ATOM 613 N N . LEU A 1 77 ? 5.062 8.045 11.479 1.00 77.81 77 LEU A N 1
ATOM 614 C CA . LEU A 1 77 ? 3.825 8.826 11.543 1.00 77.81 77 LEU A CA 1
ATOM 615 C C . LEU A 1 77 ? 3.635 9.569 12.873 1.00 77.81 77 LEU A C 1
ATOM 617 O O . LEU A 1 77 ? 3.073 10.657 12.874 1.00 77.81 77 LEU A O 1
ATOM 621 N N . GLN A 1 78 ? 4.083 9.003 13.997 1.00 70.00 78 GLN A N 1
ATOM 622 C CA . GLN A 1 78 ? 3.942 9.622 15.322 1.00 70.00 78 GLN A CA 1
ATOM 623 C C . GLN A 1 78 ? 4.969 10.730 15.579 1.00 70.00 78 GLN A C 1
ATOM 625 O O . GLN A 1 78 ? 4.652 11.713 16.240 1.00 70.00 78 GLN A O 1
ATOM 630 N N . TYR A 1 79 ? 6.194 10.578 15.070 1.00 62.56 79 TYR A N 1
ATOM 631 C CA . TYR A 1 79 ? 7.299 11.499 15.358 1.00 62.56 79 TYR A CA 1
ATOM 632 C C . TYR A 1 79 ? 7.710 12.373 14.168 1.00 62.56 79 TYR A C 1
ATOM 634 O O . TYR A 1 79 ? 8.395 13.373 14.370 1.00 62.56 79 TYR A O 1
ATOM 642 N N . GLY A 1 80 ? 7.305 12.027 12.941 1.00 53.88 80 GLY A N 1
ATOM 643 C CA . GLY A 1 80 ? 7.616 12.805 11.739 1.00 53.88 80 GLY A CA 1
ATOM 644 C C . GLY A 1 80 ? 6.756 14.059 11.563 1.00 53.88 80 GLY A C 1
ATOM 645 O O . GLY A 1 80 ? 7.255 15.051 11.040 1.00 53.88 80 GLY A O 1
ATOM 646 N N . ASP A 1 81 ? 5.505 14.037 12.036 1.00 53.69 81 ASP A N 1
ATOM 647 C CA . ASP A 1 81 ? 4.547 15.141 11.844 1.00 53.69 81 ASP A CA 1
ATOM 648 C C . ASP A 1 81 ? 4.529 16.161 13.002 1.00 53.69 81 ASP A C 1
ATOM 650 O O . ASP A 1 81 ? 3.912 17.210 12.860 1.00 53.69 81 ASP A O 1
ATOM 654 N N . ALA A 1 82 ? 5.197 15.909 14.141 1.00 45.19 82 ALA A N 1
ATOM 655 C CA . ALA A 1 82 ? 5.131 16.762 15.346 1.00 45.19 82 ALA A CA 1
ATOM 656 C C . ALA A 1 82 ? 3.693 17.145 15.786 1.00 45.19 82 ALA A C 1
ATOM 658 O O . ALA A 1 82 ? 3.496 18.133 16.494 1.00 45.19 82 ALA A O 1
ATOM 659 N N . GLU A 1 83 ? 2.692 16.365 15.374 1.00 52.50 83 GLU A N 1
ATOM 660 C CA . GLU A 1 83 ? 1.288 16.537 15.737 1.00 52.50 83 GLU A CA 1
ATOM 661 C C . GLU A 1 83 ? 0.928 15.596 16.890 1.00 52.50 83 GLU A C 1
ATOM 663 O O . GLU A 1 83 ? 1.395 14.454 16.954 1.00 52.50 83 GLU A O 1
ATOM 668 N N . ASP A 1 84 ? 0.068 16.075 17.795 1.00 55.59 84 ASP A N 1
ATOM 669 C CA . ASP A 1 84 ? -0.586 15.236 18.799 1.00 55.59 84 ASP A CA 1
ATOM 670 C C . ASP A 1 84 ? -1.168 13.995 18.115 1.00 55.59 84 ASP A C 1
ATOM 672 O O . ASP A 1 84 ? -1.879 14.103 17.114 1.00 55.59 84 ASP A O 1
ATOM 676 N N . THR A 1 85 ? -0.852 12.808 18.643 1.00 57.75 85 THR A N 1
ATOM 677 C CA . THR A 1 85 ? -1.327 11.542 18.075 1.00 57.75 85 THR A CA 1
ATOM 678 C C . THR A 1 85 ? -2.852 11.601 17.938 1.00 57.75 85 THR A C 1
ATOM 680 O O . THR A 1 85 ? -3.538 11.700 18.961 1.00 57.75 85 THR A O 1
ATOM 683 N N . PRO A 1 86 ? -3.407 11.568 16.711 1.00 64.12 86 PRO A N 1
ATOM 684 C CA . PRO A 1 86 ? -4.825 11.823 16.533 1.00 64.12 86 PRO A CA 1
ATOM 685 C C . PRO A 1 86 ? -5.641 10.726 17.217 1.00 64.12 86 PRO A C 1
ATOM 687 O O . PRO A 1 86 ? -5.433 9.533 16.988 1.00 64.12 86 PRO A O 1
ATOM 690 N N . LEU A 1 87 ? -6.579 11.134 18.074 1.00 76.12 87 LEU A N 1
ATOM 691 C CA . LEU A 1 87 ? -7.510 10.217 18.720 1.00 76.12 87 LEU A CA 1
ATOM 692 C C . LEU A 1 87 ? -8.471 9.667 17.656 1.00 76.12 87 LEU A C 1
ATOM 694 O O . LEU A 1 87 ? -9.379 10.360 17.202 1.00 76.12 87 LEU A O 1
ATOM 698 N N . MET A 1 88 ? -8.269 8.418 17.246 1.00 85.31 88 MET A N 1
ATOM 699 C CA . MET A 1 88 ? -9.078 7.787 16.204 1.00 85.31 88 MET A CA 1
ATOM 700 C C . MET A 1 88 ? -10.425 7.333 16.773 1.00 85.31 88 MET A C 1
ATOM 702 O O . MET A 1 88 ? -10.502 6.330 17.480 1.00 85.31 88 MET A O 1
ATOM 706 N N . THR A 1 89 ? -11.499 8.062 16.467 1.00 88.12 89 THR A N 1
ATOM 707 C CA . THR A 1 89 ? -12.838 7.813 17.043 1.00 88.12 89 THR A CA 1
ATOM 708 C C . THR A 1 89 ? -13.943 7.669 16.000 1.00 88.12 89 THR A C 1
ATOM 710 O O . THR A 1 89 ? -15.095 7.401 16.341 1.00 88.12 89 THR A O 1
ATOM 713 N N . SER A 1 90 ? -13.604 7.815 14.720 1.00 89.94 90 SER A N 1
ATOM 714 C CA . SER A 1 90 ? -14.536 7.708 13.606 1.00 89.94 90 SER A CA 1
ATOM 715 C C . SER A 1 90 ? -13.916 7.000 12.401 1.00 89.94 90 SER A C 1
ATOM 717 O O . SER A 1 90 ? -12.700 6.939 12.239 1.00 89.94 90 SER A O 1
ATOM 719 N N . VAL A 1 91 ? -14.759 6.496 11.492 1.00 91.44 91 VAL A N 1
ATOM 720 C CA . VAL A 1 91 ? -14.302 5.911 10.214 1.00 91.44 91 VAL A CA 1
ATOM 721 C C . VAL A 1 91 ? -13.501 6.927 9.384 1.00 91.44 91 VAL A C 1
ATOM 723 O O . VAL A 1 91 ? -12.574 6.537 8.680 1.00 91.44 91 VAL A O 1
ATOM 726 N N . SER A 1 92 ? -13.821 8.221 9.488 1.00 91.44 92 SER A N 1
ATOM 727 C CA . SER A 1 92 ? -13.086 9.283 8.790 1.00 91.44 92 SER A CA 1
ATOM 728 C C . SER A 1 92 ? -11.662 9.440 9.321 1.00 91.44 92 SER A C 1
ATOM 730 O O . SER A 1 92 ? -10.744 9.616 8.526 1.00 91.44 92 SER A O 1
ATOM 732 N N . ASP A 1 93 ? -11.459 9.320 10.637 1.00 91.38 93 ASP A N 1
ATOM 733 C CA . ASP A 1 93 ? -10.116 9.372 11.234 1.00 91.38 93 ASP A CA 1
ATOM 734 C C . ASP A 1 93 ? -9.262 8.206 10.727 1.00 91.38 93 ASP A C 1
ATOM 736 O O . ASP A 1 93 ? -8.099 8.381 10.372 1.00 91.38 93 ASP A O 1
ATOM 740 N N . PHE A 1 94 ? -9.869 7.019 10.609 1.00 93.06 94 PHE A N 1
ATOM 741 C CA . PHE A 1 94 ? -9.228 5.849 10.007 1.00 93.06 94 PHE A CA 1
ATOM 742 C C . PHE A 1 94 ? -8.901 6.036 8.531 1.00 93.06 94 PHE A C 1
ATOM 744 O O . PHE A 1 94 ? -7.857 5.562 8.095 1.00 93.06 94 PHE A O 1
ATOM 751 N N . GLN A 1 95 ? -9.745 6.728 7.765 1.00 94.12 95 GLN A N 1
ATOM 752 C CA . GLN A 1 95 ? -9.444 7.026 6.367 1.00 94.12 95 GLN A CA 1
ATOM 753 C C . GLN A 1 95 ? -8.233 7.959 6.259 1.00 94.12 95 GLN A C 1
ATOM 755 O O . GLN A 1 95 ? -7.282 7.630 5.556 1.00 94.12 95 GLN A O 1
ATOM 760 N N . ASN A 1 96 ? -8.213 9.047 7.032 1.00 91.06 96 ASN A N 1
ATOM 761 C CA . ASN A 1 96 ? -7.077 9.971 7.071 1.00 91.06 96 ASN A CA 1
ATOM 762 C C . ASN A 1 96 ? -5.783 9.254 7.485 1.00 91.06 96 ASN A C 1
ATOM 764 O O . ASN A 1 96 ? -4.736 9.438 6.865 1.00 91.06 96 ASN A O 1
ATOM 768 N N . GLN A 1 97 ? -5.854 8.393 8.504 1.00 91.06 97 GLN A N 1
ATOM 769 C CA . GLN A 1 97 ? -4.691 7.641 8.964 1.00 91.06 97 GLN A CA 1
ATOM 770 C C . GLN A 1 97 ? -4.233 6.593 7.942 1.00 91.06 97 GLN A C 1
ATOM 772 O O . GLN A 1 97 ? -3.034 6.404 7.753 1.00 91.06 97 GLN A O 1
ATOM 777 N N . LEU A 1 98 ? -5.162 5.920 7.261 1.00 93.81 98 LEU A N 1
ATOM 778 C CA . LEU A 1 98 ? -4.851 4.987 6.178 1.00 93.81 98 LEU A CA 1
ATOM 779 C C . LEU A 1 98 ? -4.122 5.693 5.028 1.00 93.81 98 LEU A C 1
ATOM 781 O O . LEU A 1 98 ? -3.149 5.152 4.501 1.00 93.81 98 LEU A O 1
ATOM 785 N N . ASP A 1 99 ? -4.552 6.903 4.671 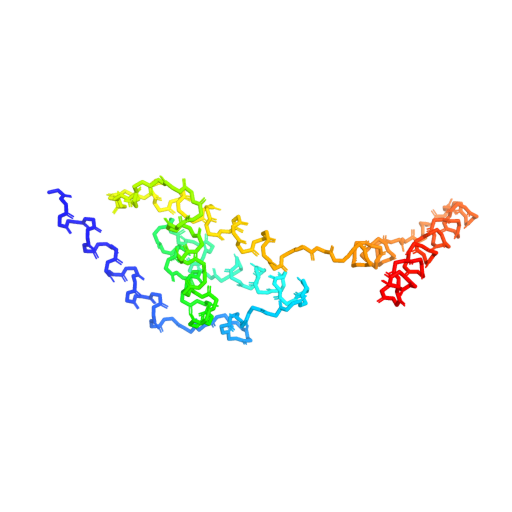1.00 92.12 99 ASP A N 1
ATOM 786 C CA . ASP A 1 99 ? -3.902 7.712 3.639 1.00 92.12 99 ASP A CA 1
ATOM 787 C C . ASP A 1 99 ? -2.488 8.135 4.069 1.00 92.12 99 ASP A C 1
ATOM 789 O O . ASP A 1 99 ? -1.547 8.003 3.282 1.00 92.12 99 ASP A O 1
ATOM 793 N N . LYS A 1 100 ? -2.301 8.524 5.341 1.00 91.56 100 LYS A N 1
ATOM 794 C CA . LYS A 1 100 ? -0.972 8.779 5.925 1.00 91.56 100 LYS A CA 1
ATOM 795 C C . LYS A 1 100 ? -0.066 7.537 5.860 1.00 91.56 100 LYS A C 1
ATOM 797 O O . LYS A 1 100 ? 1.084 7.644 5.435 1.00 91.56 100 LYS A O 1
ATOM 802 N N . VAL A 1 101 ? -0.576 6.351 6.211 1.00 92.88 101 VAL A N 1
ATOM 803 C CA . VAL A 1 101 ? 0.175 5.080 6.133 1.00 92.88 101 VAL A CA 1
ATOM 804 C C . VAL A 1 101 ? 0.607 4.776 4.699 1.00 92.88 101 VAL A C 1
ATOM 806 O O . VAL A 1 101 ? 1.781 4.490 4.465 1.00 92.88 101 VAL A O 1
ATOM 809 N N . TRP A 1 102 ? -0.297 4.869 3.721 1.00 93.38 102 TRP A N 1
ATOM 810 C CA . TRP A 1 102 ? 0.069 4.662 2.316 1.00 93.38 102 TRP A CA 1
ATOM 811 C C . TRP A 1 102 ? 1.079 5.689 1.815 1.00 93.38 102 TRP A C 1
ATOM 813 O O . TRP A 1 102 ? 1.993 5.318 1.079 1.00 93.38 102 TRP A O 1
ATOM 823 N N . GLY A 1 103 ? 0.933 6.951 2.221 1.00 88.62 103 GLY A N 1
ATOM 824 C CA . GLY A 1 103 ? 1.883 8.012 1.902 1.00 88.62 103 GLY A CA 1
ATOM 825 C C . GLY A 1 103 ? 3.281 7.696 2.427 1.00 88.62 103 GLY A C 1
ATOM 826 O O . GLY A 1 103 ? 4.239 7.720 1.657 1.00 88.62 103 GLY A O 1
ATOM 827 N N . TYR A 1 104 ? 3.393 7.316 3.704 1.00 87.62 104 TYR A N 1
ATOM 828 C CA . TYR A 1 104 ? 4.663 6.911 4.308 1.00 87.62 104 TYR A CA 1
ATOM 829 C C . TYR A 1 104 ? 5.287 5.722 3.570 1.00 87.62 104 TYR A C 1
ATOM 831 O O . TYR A 1 104 ? 6.419 5.808 3.099 1.00 87.62 104 TYR A O 1
ATOM 839 N N . LEU A 1 105 ? 4.529 4.633 3.395 1.00 89.81 105 LEU A N 1
ATOM 840 C CA . LEU A 1 105 ? 5.026 3.431 2.726 1.00 89.81 105 LEU A CA 1
ATOM 841 C C . LEU A 1 105 ? 5.466 3.716 1.282 1.00 89.81 105 LEU A C 1
ATOM 843 O O . LEU A 1 105 ? 6.486 3.200 0.831 1.00 89.81 105 LEU A O 1
ATOM 847 N N . SER A 1 106 ? 4.735 4.570 0.563 1.00 87.94 106 SER A N 1
ATOM 848 C CA . SER A 1 106 ? 5.108 4.984 -0.789 1.00 87.94 106 SER A CA 1
ATOM 849 C C . SER A 1 106 ? 6.383 5.831 -0.798 1.00 87.94 106 SER A C 1
ATOM 851 O O . SER A 1 106 ? 7.251 5.630 -1.643 1.00 87.94 106 SER A O 1
ATOM 853 N N . ASN A 1 107 ? 6.532 6.764 0.138 1.00 83.88 107 ASN A N 1
ATOM 854 C CA . ASN A 1 107 ? 7.717 7.617 0.215 1.00 83.88 107 ASN A CA 1
ATOM 855 C C . ASN A 1 107 ? 8.981 6.835 0.595 1.00 83.88 107 ASN A C 1
ATOM 857 O O . ASN A 1 107 ? 10.068 7.162 0.116 1.00 83.88 107 ASN A O 1
ATOM 861 N N . GLU A 1 108 ? 8.842 5.808 1.430 1.00 84.12 108 GLU A N 1
ATOM 862 C CA . GLU A 1 108 ? 9.961 4.976 1.871 1.00 84.12 108 GLU A CA 1
ATOM 863 C C . GLU A 1 108 ? 10.319 3.888 0.854 1.00 84.12 108 GLU A C 1
ATOM 865 O O . GL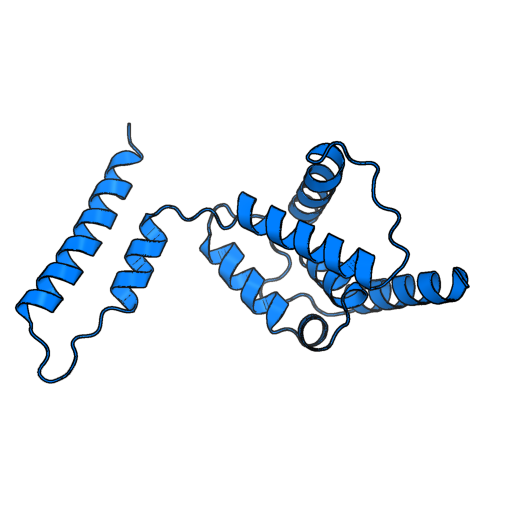U A 1 108 ? 11.491 3.710 0.523 1.00 84.12 108 GLU A O 1
ATOM 870 N N . PHE A 1 109 ? 9.321 3.183 0.313 1.00 84.62 109 PHE A N 1
ATOM 871 C CA . PHE A 1 109 ? 9.544 1.948 -0.446 1.00 84.62 109 PHE A CA 1
ATOM 872 C C . PHE A 1 109 ? 9.167 2.037 -1.927 1.00 84.62 109 PHE A C 1
ATOM 874 O O . PHE A 1 109 ? 9.553 1.161 -2.698 1.00 84.62 109 PHE A O 1
ATOM 881 N N . ALA A 1 110 ? 8.448 3.080 -2.358 1.00 74.19 110 ALA A N 1
ATOM 882 C CA . ALA A 1 110 ? 8.106 3.282 -3.770 1.00 74.19 110 ALA A CA 1
ATOM 883 C C . ALA A 1 110 ? 9.046 4.241 -4.510 1.00 74.19 110 ALA A C 1
ATOM 885 O O . ALA A 1 110 ? 8.801 4.503 -5.688 1.00 74.19 110 ALA A O 1
ATOM 886 N N . LYS A 1 111 ? 10.108 4.763 -3.870 1.00 63.84 111 LYS A N 1
ATOM 887 C CA . LYS A 1 111 ? 11.136 5.561 -4.560 1.00 63.84 111 LYS A CA 1
ATOM 888 C C . LYS A 1 111 ? 11.736 4.725 -5.687 1.00 63.84 111 LYS A C 1
ATOM 890 O O . LYS A 1 111 ? 12.563 3.844 -5.455 1.00 63.84 111 LYS A O 1
ATOM 895 N N . SER A 1 112 ? 11.287 4.984 -6.913 1.00 52.09 112 SER A N 1
ATOM 896 C CA . SER A 1 112 ? 11.862 4.375 -8.095 1.00 52.09 112 SER A CA 1
ATOM 897 C C . SER A 1 112 ? 13.309 4.848 -8.195 1.00 52.09 112 SER A C 1
ATOM 899 O O . SER A 1 112 ? 13.609 6.040 -8.197 1.00 52.09 112 SER A O 1
ATOM 901 N N . SER A 1 113 ? 14.246 3.910 -8.313 1.00 54.56 113 SER A N 1
ATOM 902 C CA . SER A 1 113 ? 15.385 4.202 -9.175 1.00 54.56 113 SER A CA 1
ATOM 903 C C . SER A 1 113 ? 14.780 4.533 -10.542 1.00 54.56 113 SER A C 1
ATOM 905 O O . SER A 1 113 ? 14.002 3.703 -11.031 1.00 54.56 113 SER A O 1
ATOM 907 N N . GLY A 1 114 ? 15.107 5.677 -11.156 1.00 60.22 114 GLY A N 1
ATOM 908 C CA . GLY A 1 114 ? 14.602 6.058 -12.490 1.00 60.22 114 GLY A CA 1
ATOM 909 C C . GLY A 1 114 ? 14.675 4.912 -13.512 1.00 60.22 114 GLY A C 1
ATOM 910 O O . GLY A 1 114 ? 13.814 4.767 -14.380 1.00 60.22 114 GLY A O 1
ATOM 911 N N . LEU A 1 115 ? 15.615 3.985 -13.307 1.00 64.50 115 LEU A N 1
ATOM 912 C CA . LEU A 1 115 ? 15.790 2.725 -14.016 1.00 64.50 115 LEU A CA 1
ATOM 913 C C . LEU A 1 115 ? 14.485 1.945 -14.206 1.00 64.50 115 LEU A C 1
ATOM 915 O O . LEU A 1 115 ? 14.236 1.434 -15.296 1.00 64.50 115 LEU A O 1
ATOM 919 N N . PHE A 1 116 ? 13.640 1.842 -13.180 1.00 65.50 116 PHE A N 1
ATOM 920 C CA . PHE A 1 116 ? 12.408 1.059 -13.265 1.00 65.50 116 PHE A CA 1
ATOM 921 C C . PHE A 1 116 ? 11.367 1.718 -14.174 1.00 65.50 116 PHE A C 1
ATOM 923 O O . PHE A 1 116 ? 10.712 1.031 -14.962 1.00 65.50 116 PHE A O 1
ATOM 930 N N . ASP A 1 117 ? 11.262 3.044 -14.131 1.00 69.44 117 ASP A N 1
ATOM 931 C CA . ASP A 1 117 ? 10.372 3.801 -15.010 1.00 69.44 117 ASP A CA 1
ATOM 932 C C . ASP A 1 117 ? 10.828 3.686 -16.470 1.00 69.44 117 ASP A C 1
ATOM 934 O O . ASP A 1 117 ? 10.010 3.454 -17.367 1.00 69.44 117 ASP A O 1
ATOM 938 N N . HIS A 1 118 ? 12.145 3.697 -16.702 1.00 80.06 118 HIS A N 1
ATOM 939 C CA . HIS A 1 118 ? 12.727 3.411 -18.010 1.00 80.06 118 HIS A CA 1
ATOM 940 C C . HIS A 1 118 ? 12.417 1.979 -18.495 1.00 80.06 118 HIS A C 1
ATOM 942 O O . HIS A 1 118 ? 12.004 1.795 -19.643 1.00 80.06 118 HIS A O 1
ATOM 948 N N . TYR A 1 119 ? 12.524 0.959 -17.633 1.00 73.69 119 TYR A N 1
ATOM 949 C CA . TYR A 1 119 ? 12.155 -0.425 -17.972 1.00 73.69 119 TYR A CA 1
ATOM 950 C C . TYR A 1 119 ? 10.659 -0.594 -18.273 1.00 73.69 119 TYR A C 1
ATOM 952 O O . TYR A 1 119 ? 10.288 -1.299 -19.217 1.00 73.69 119 TYR A O 1
ATOM 960 N N . LYS A 1 120 ? 9.782 0.057 -17.503 1.00 74.69 120 LYS A N 1
ATOM 961 C CA . LYS A 1 120 ? 8.333 0.035 -17.737 1.00 74.69 120 LYS A CA 1
ATOM 962 C C . LYS A 1 120 ? 7.982 0.665 -19.084 1.00 74.69 120 LYS A C 1
ATOM 964 O O . LYS A 1 120 ? 7.203 0.077 -19.835 1.00 74.69 120 LYS A O 1
ATOM 969 N N . ALA A 1 121 ? 8.596 1.802 -19.414 1.00 79.44 121 ALA A N 1
ATOM 970 C CA . ALA A 1 121 ? 8.419 2.465 -20.701 1.00 79.44 121 ALA A CA 1
ATOM 971 C C . ALA A 1 121 ? 8.869 1.575 -21.875 1.00 79.44 121 ALA A C 1
ATOM 973 O O . ALA A 1 121 ? 8.169 1.511 -22.882 1.00 79.44 121 ALA A O 1
ATOM 974 N N . ILE A 1 122 ? 9.961 0.810 -21.725 1.00 85.44 122 ILE A N 1
ATOM 975 C CA . ILE A 1 122 ? 10.392 -0.180 -22.732 1.00 85.44 122 ILE A CA 1
ATOM 976 C C . ILE A 1 122 ? 9.335 -1.278 -22.906 1.00 85.44 122 ILE A C 1
ATOM 978 O O . ILE A 1 122 ? 8.986 -1.619 -24.031 1.00 85.44 122 ILE A O 1
ATOM 982 N N . ARG A 1 123 ? 8.780 -1.812 -21.809 1.00 81.50 123 ARG A N 1
ATOM 983 C CA . ARG A 1 123 ? 7.767 -2.886 -21.861 1.00 81.50 123 ARG A CA 1
ATOM 984 C C . ARG A 1 123 ? 6.452 -2.449 -22.512 1.00 81.50 123 ARG A C 1
ATOM 986 O O . ARG A 1 123 ? 5.707 -3.281 -23.028 1.00 81.50 123 ARG A O 1
ATOM 993 N N . GLN A 1 124 ? 6.139 -1.162 -22.415 1.00 83.94 124 GLN A N 1
ATOM 994 C CA . GLN A 1 124 ? 4.942 -0.551 -22.991 1.00 83.94 124 GLN A CA 1
ATOM 995 C C . GLN A 1 124 ? 5.164 -0.065 -24.428 1.00 83.94 124 GLN A C 1
ATOM 997 O O . GLN A 1 124 ? 4.187 0.168 -25.140 1.00 83.94 124 GLN A O 1
ATOM 1002 N N . LEU A 1 125 ? 6.420 0.052 -24.869 1.00 87.62 125 LEU A N 1
ATOM 1003 C CA . LEU A 1 125 ? 6.760 0.430 -26.230 1.00 87.62 125 LEU A CA 1
ATOM 1004 C C . LEU A 1 125 ? 6.391 -0.715 -27.182 1.00 87.62 125 LEU A C 1
ATOM 1006 O O . LEU A 1 1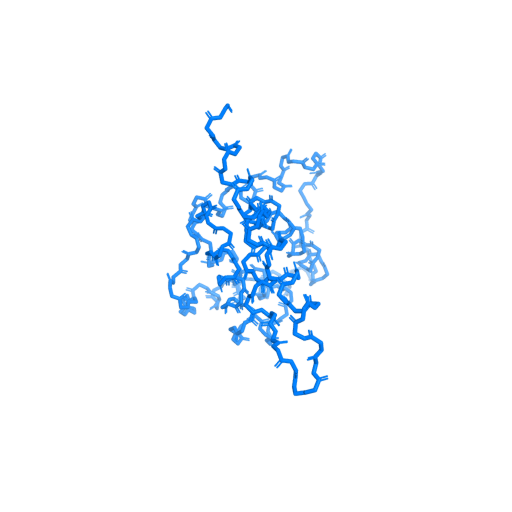25 ? 7.001 -1.783 -27.176 1.00 87.62 125 LEU A O 1
ATOM 1010 N N . ARG A 1 126 ? 5.344 -0.496 -27.978 1.00 86.50 126 ARG A N 1
ATOM 1011 C CA . ARG A 1 126 ? 4.885 -1.428 -29.010 1.00 86.50 126 ARG A CA 1
ATOM 1012 C C . ARG A 1 126 ? 5.021 -0.776 -30.374 1.00 86.50 126 ARG A C 1
ATOM 1014 O O . ARG A 1 126 ? 4.625 0.377 -30.549 1.00 86.50 126 ARG A O 1
ATOM 1021 N N . LEU A 1 127 ? 5.522 -1.539 -31.340 1.00 85.88 127 LEU A N 1
ATOM 1022 C CA . LEU A 1 127 ? 5.468 -1.153 -32.741 1.00 85.88 127 LEU A CA 1
ATOM 1023 C C . LEU A 1 127 ? 4.025 -1.334 -33.223 1.00 85.88 127 LEU A C 1
ATOM 1025 O O . LEU A 1 127 ? 3.493 -2.445 -33.221 1.00 85.88 127 LEU A O 1
ATOM 1029 N N . VAL A 1 128 ? 3.373 -0.225 -33.558 1.00 84.88 128 VAL A N 1
ATOM 1030 C CA . VAL A 1 128 ? 2.008 -0.218 -34.096 1.00 84.88 128 VAL A CA 1
ATOM 1031 C C . VAL A 1 128 ? 2.073 -0.616 -35.578 1.00 84.88 128 VAL A C 1
ATOM 1033 O O . VAL A 1 128 ? 3.030 -0.218 -36.246 1.00 84.88 128 VAL A O 1
ATOM 1036 N N . PRO A 1 129 ? 1.101 -1.380 -36.113 1.00 78.44 129 PRO A N 1
ATOM 1037 C CA . PRO A 1 129 ? 0.977 -1.580 -37.557 1.00 78.44 129 PRO A CA 1
ATOM 1038 C C . PRO A 1 129 ? 0.925 -0.225 -38.277 1.00 78.44 129 PRO A C 1
ATOM 1040 O O . PRO A 1 129 ? 0.248 0.683 -37.802 1.00 78.44 129 PRO A O 1
ATOM 1043 N N . ASP A 1 130 ? 1.688 -0.073 -39.361 1.00 85.19 130 ASP A N 1
ATOM 1044 C CA . ASP A 1 130 ? 1.889 1.190 -40.102 1.00 85.19 130 ASP A CA 1
ATOM 1045 C C . ASP A 1 130 ? 2.558 2.328 -39.303 1.00 85.19 130 ASP A C 1
ATOM 1047 O O . ASP A 1 130 ? 2.611 3.477 -39.744 1.00 85.19 130 ASP A O 1
ATOM 1051 N N . GLY A 1 131 ? 3.098 2.021 -38.122 1.00 77.50 131 GLY A N 1
ATOM 1052 C CA . GLY A 1 131 ? 3.876 2.958 -37.326 1.00 77.50 131 GLY A CA 1
ATOM 1053 C C . GLY A 1 131 ? 5.250 3.231 -37.936 1.00 77.50 131 GLY A C 1
ATOM 1054 O O . GLY A 1 131 ? 5.896 2.340 -38.485 1.00 77.50 131 GLY A O 1
ATOM 1055 N N . ASP A 1 132 ? 5.722 4.465 -37.777 1.00 88.50 132 ASP A N 1
ATOM 1056 C CA . ASP A 1 132 ? 7.073 4.861 -38.169 1.00 88.50 132 ASP A CA 1
ATOM 1057 C C . ASP A 1 132 ? 8.116 4.077 -37.348 1.00 88.50 132 ASP A C 1
ATOM 1059 O O . ASP A 1 132 ? 8.260 4.249 -36.128 1.00 88.50 132 ASP A O 1
ATOM 1063 N N . PHE A 1 133 ? 8.826 3.182 -38.038 1.00 90.56 133 PHE A N 1
ATOM 1064 C CA . PHE A 1 133 ? 9.844 2.324 -37.446 1.00 90.56 133 PHE A CA 1
ATOM 1065 C C . PHE A 1 133 ? 11.024 3.128 -36.891 1.00 90.56 133 PHE A C 1
ATOM 1067 O O . PHE A 1 133 ? 11.529 2.787 -35.820 1.00 90.56 133 PHE A O 1
ATOM 1074 N N . ASP A 1 134 ? 11.424 4.214 -37.552 1.00 90.69 134 ASP A N 1
ATOM 1075 C CA . ASP A 1 134 ? 12.561 5.036 -37.134 1.00 90.69 134 ASP A CA 1
ATOM 1076 C C . ASP A 1 134 ? 12.230 5.805 -35.852 1.00 90.69 134 ASP A C 1
ATOM 1078 O O . ASP A 1 134 ? 13.043 5.884 -34.924 1.00 90.69 134 ASP A O 1
ATOM 1082 N N . VAL A 1 135 ? 10.993 6.292 -35.732 1.00 84.81 135 VAL A N 1
ATOM 1083 C CA . VAL A 1 135 ? 10.496 6.916 -34.496 1.00 84.81 135 VAL A CA 1
ATOM 1084 C C . VAL A 1 135 ? 10.415 5.898 -33.357 1.00 84.81 135 VAL A C 1
ATOM 1086 O O . VAL A 1 135 ? 10.804 6.205 -32.224 1.00 84.81 135 VAL A O 1
ATOM 1089 N N . HIS A 1 136 ? 9.942 4.681 -33.629 1.00 91.12 136 HIS A N 1
ATOM 1090 C CA . HIS A 1 136 ? 9.910 3.612 -32.631 1.00 91.12 136 HIS A CA 1
ATOM 1091 C C . HIS A 1 136 ? 11.325 3.226 -32.171 1.00 91.12 136 HIS A C 1
ATOM 1093 O O . HIS A 1 136 ? 11.587 3.156 -30.966 1.00 91.12 136 HIS A O 1
ATOM 1099 N N . LEU A 1 137 ? 12.252 3.029 -33.112 1.00 89.81 137 LEU A N 1
ATOM 1100 C CA . LEU A 1 137 ? 13.648 2.702 -32.836 1.00 89.81 137 LEU A CA 1
ATOM 1101 C C . LEU A 1 137 ? 14.323 3.809 -32.016 1.00 89.81 137 LEU A C 1
ATOM 1103 O O . LEU A 1 137 ? 14.965 3.519 -31.010 1.00 89.81 137 LEU A O 1
ATOM 1107 N N . SER A 1 138 ? 14.098 5.077 -32.366 1.00 87.12 138 SER A N 1
ATOM 1108 C CA . SER A 1 138 ? 14.614 6.234 -31.625 1.00 87.12 138 SER A CA 1
ATOM 1109 C C . SER A 1 138 ? 14.128 6.267 -30.169 1.00 87.12 138 SER A C 1
ATOM 1111 O O . SER A 1 138 ? 14.925 6.456 -29.239 1.00 87.12 138 SER A O 1
ATOM 1113 N N . ARG A 1 139 ? 12.833 6.005 -29.935 1.00 82.44 139 ARG A N 1
ATOM 1114 C CA . ARG A 1 139 ? 12.253 5.916 -28.582 1.00 82.44 139 ARG A CA 1
ATOM 1115 C C . ARG A 1 139 ? 12.842 4.753 -27.788 1.00 82.44 139 ARG A C 1
ATOM 1117 O O . ARG A 1 139 ? 13.227 4.943 -26.635 1.00 82.44 139 ARG A O 1
ATOM 1124 N N . PHE A 1 140 ? 12.977 3.584 -28.410 1.00 88.88 140 PHE A N 1
ATOM 1125 C CA . PHE A 1 140 ? 13.603 2.417 -27.791 1.00 88.88 140 PHE A CA 1
ATOM 1126 C C . PHE A 1 140 ? 15.057 2.709 -27.392 1.00 88.88 140 PHE A C 1
ATOM 1128 O O . PHE A 1 140 ? 15.432 2.541 -26.232 1.00 88.88 140 PHE A O 1
ATOM 1135 N N . THR A 1 141 ? 15.871 3.226 -28.316 1.00 86.62 141 THR A N 1
ATOM 1136 C CA . THR A 1 141 ? 17.279 3.559 -28.057 1.00 86.62 141 THR A CA 1
ATOM 1137 C C . THR A 1 141 ? 17.431 4.624 -26.970 1.00 86.62 141 THR A C 1
ATOM 1139 O O . THR A 1 141 ? 18.345 4.538 -26.151 1.00 86.62 141 THR A O 1
ATOM 1142 N N . THR A 1 142 ? 16.536 5.612 -26.923 1.00 80.69 142 THR A N 1
ATOM 1143 C CA . THR A 1 142 ? 16.548 6.657 -25.889 1.00 80.69 142 THR A CA 1
ATOM 1144 C C . THR A 1 142 ? 16.329 6.074 -24.495 1.00 80.69 142 THR A C 1
ATOM 1146 O O . THR A 1 142 ? 17.093 6.388 -23.582 1.00 80.69 142 THR A O 1
ATOM 1149 N N . LEU A 1 143 ? 15.352 5.177 -24.342 1.00 83.81 143 LEU A N 1
ATOM 1150 C CA . LEU A 1 143 ? 15.079 4.509 -23.069 1.00 83.81 143 LEU A CA 1
ATOM 1151 C C . LEU A 1 143 ? 16.238 3.599 -22.642 1.00 83.81 143 LEU A C 1
ATOM 1153 O O . LEU A 1 143 ? 16.650 3.640 -21.487 1.00 83.81 143 LEU A O 1
ATOM 1157 N N . ILE A 1 144 ? 16.841 2.855 -23.576 1.00 84.62 144 ILE A N 1
ATOM 1158 C CA . ILE A 1 144 ? 18.032 2.033 -23.297 1.00 84.62 144 ILE A CA 1
ATOM 1159 C C . ILE A 1 144 ? 19.213 2.896 -22.828 1.00 84.62 144 ILE A C 1
ATOM 1161 O O . ILE A 1 144 ? 19.897 2.540 -21.869 1.00 84.62 144 ILE A O 1
ATOM 1165 N N . ARG A 1 145 ? 19.437 4.062 -23.445 1.00 79.00 145 ARG A N 1
ATOM 1166 C CA . ARG A 1 145 ? 20.493 5.002 -23.027 1.00 79.00 145 ARG A CA 1
ATOM 1167 C C . ARG A 1 145 ? 20.227 5.631 -21.663 1.00 79.00 145 ARG A C 1
ATOM 1169 O O . ARG A 1 145 ? 21.184 5.971 -20.971 1.00 79.00 145 ARG A O 1
ATOM 1176 N N . ALA A 1 146 ? 18.966 5.847 -21.299 1.00 73.62 146 ALA A N 1
ATOM 1177 C CA . ALA A 1 146 ? 18.603 6.338 -19.973 1.00 73.62 146 ALA A CA 1
ATOM 1178 C C . ALA A 1 146 ? 18.906 5.277 -18.902 1.00 73.62 146 ALA A C 1
ATOM 1180 O O . ALA A 1 146 ? 19.583 5.580 -17.924 1.00 73.62 146 ALA A O 1
ATOM 1181 N N . VAL A 1 147 ? 18.567 4.008 -19.176 1.00 78.19 147 VAL A N 1
ATOM 1182 C CA . VAL A 1 147 ? 18.938 2.868 -18.320 1.00 78.19 147 VAL A CA 1
ATOM 1183 C C . VAL A 1 147 ? 20.455 2.748 -18.156 1.00 78.19 147 VAL A C 1
ATOM 1185 O O . VAL A 1 147 ? 20.952 2.551 -17.053 1.00 78.19 147 VAL A O 1
ATOM 1188 N N . GLN A 1 148 ? 21.216 2.869 -19.246 1.00 76.88 148 GLN A N 1
ATOM 1189 C CA . GLN A 1 148 ? 22.678 2.764 -19.199 1.00 76.88 148 GLN A CA 1
ATOM 1190 C C . GLN A 1 148 ? 23.332 3.898 -18.400 1.00 76.88 148 GLN A C 1
ATOM 1192 O O . GLN A 1 148 ? 24.284 3.643 -17.668 1.00 76.88 148 GLN A O 1
ATOM 1197 N N . ARG A 1 149 ? 22.819 5.130 -18.516 1.00 70.62 149 ARG A N 1
ATOM 1198 C CA . ARG A 1 149 ? 23.336 6.293 -17.779 1.00 70.62 149 ARG A CA 1
ATOM 1199 C C . ARG A 1 149 ? 23.112 6.172 -16.279 1.00 70.62 149 ARG A C 1
ATOM 1201 O O . ARG A 1 149 ? 24.049 6.358 -15.517 1.00 70.62 149 ARG A O 1
ATOM 1208 N N . GLU A 1 150 ? 21.906 5.807 -15.869 1.00 68.38 150 GLU A N 1
ATOM 1209 C CA . GLU A 1 150 ? 21.584 5.648 -14.447 1.00 68.38 150 GLU A CA 1
ATOM 1210 C C . GLU A 1 150 ? 22.223 4.402 -13.829 1.00 68.38 150 GLU A C 1
ATOM 1212 O O . GLU A 1 150 ? 22.492 4.376 -12.635 1.00 68.38 150 GLU A O 1
ATOM 1217 N N . LYS A 1 151 ? 22.515 3.368 -14.629 1.00 66.81 151 LYS A N 1
ATOM 1218 C CA . LYS A 1 151 ? 23.330 2.236 -14.173 1.00 66.81 151 LYS A CA 1
ATOM 1219 C C . LYS A 1 151 ? 24.781 2.657 -13.911 1.00 66.81 151 LYS A C 1
ATOM 1221 O O . LYS A 1 151 ? 25.385 2.153 -12.975 1.00 66.81 151 LYS A O 1
ATOM 1226 N N . GLY A 1 152 ? 25.335 3.541 -14.743 1.00 58.97 152 GLY A N 1
ATOM 1227 C CA . GLY A 1 152 ? 26.715 4.020 -14.622 1.00 58.97 152 GLY A CA 1
ATOM 1228 C C . GLY A 1 152 ? 26.938 5.054 -13.515 1.00 58.97 152 GLY A C 1
ATOM 1229 O O . GLY A 1 152 ? 28.069 5.228 -13.092 1.00 58.97 152 GLY A O 1
ATOM 1230 N N . SER A 1 153 ? 25.887 5.714 -13.021 1.00 54.06 153 SER A N 1
ATOM 1231 C CA . SER A 1 153 ? 25.977 6.715 -11.947 1.00 54.06 153 SER A CA 1
ATOM 1232 C C . SER A 1 153 ? 25.944 6.131 -10.528 1.00 54.06 153 SER A C 1
ATOM 1234 O O . SER A 1 153 ? 25.809 6.885 -9.574 1.00 54.06 153 SER A O 1
ATOM 1236 N N . ILE A 1 154 ? 25.957 4.802 -10.380 1.00 49.91 154 ILE A N 1
ATOM 1237 C CA . ILE A 1 154 ? 25.941 4.115 -9.073 1.00 49.91 154 ILE A CA 1
ATOM 1238 C C . ILE A 1 154 ? 27.374 3.829 -8.574 1.00 49.91 154 ILE A C 1
ATOM 1240 O O . ILE A 1 154 ? 27.551 3.512 -7.402 1.00 49.91 154 ILE A O 1
ATOM 1244 N N . ASP A 1 155 ? 28.386 4.000 -9.434 1.00 43.38 155 ASP A N 1
ATOM 1245 C CA . ASP A 1 155 ? 29.797 3.710 -9.138 1.00 43.38 155 ASP A CA 1
ATOM 1246 C C . ASP A 1 155 ? 30.676 4.969 -8.901 1.00 43.38 155 ASP A C 1
ATOM 1248 O O . ASP A 1 155 ? 31.899 4.836 -8.886 1.00 43.38 155 ASP A O 1
ATOM 1252 N N . ASP A 1 156 ? 30.089 6.157 -8.681 1.00 37.19 156 ASP A N 1
ATOM 1253 C CA . ASP A 1 156 ? 30.800 7.397 -8.279 1.00 37.19 156 ASP A CA 1
ATOM 1254 C C . ASP A 1 156 ? 30.408 7.867 -6.863 1.00 37.19 156 ASP A C 1
ATOM 1256 O O . ASP A 1 156 ? 29.189 7.987 -6.584 1.00 37.19 156 ASP A O 1
#

Radius of gyration: 20.65 Å; chains: 1; bounding box: 52×32×64 Å

Secondary structure (DSSP, 8-state):
--HHHHHHHHHHHHHHHHSPPPTT-SB---S-HHHHHHHHHHHHHSHHHHSS-HHHHHHHHHHTB-HHHHHHHHHHHHHHS-S------SHHHHHHHHHHHHHHHHHHH----HHHHHHHHHHH----TT--HHHHHHHHHHHHHHHHHHHHTT--